Protein 4HQU (pdb70)

CATH classification: 2.10.90.10

Solvent-accessible surface area: 7441 Å² total; per-residue (Å²): 149,107,143,106,108,171,123,55,50,27,112,42,70,74,75,118,57,132,12,38,109,196,110,33,31,83,122,83,86,69,7,106,22,163,42,69,51,32,118,3,65,54,19,31,27,82,23,146,81,243,72,34,110,16,105,46,76,106,68,98,116,81,88,36,120,2,170,23,56,34,64,69,232,96,52,72,73,155,97,149,19,94,5,79,2,71,14,24,86,36,28,110,56,76,149

Secondary structure (DSSP, 8-state):
--PPP----SEEEEEEEEPPHHHH-SS---EEEE-SEEEEEEEE---SSTT-EEEEEEEEEEEEEEEEEEEETTEEEEEEEEEEEEEEEEEEEE-

Organism: Homo sapiens (NCBI:txid9606)

Radius of gyration: 18.95 Å; Cα contacts (8 Å, |Δi|>4): 192; chains: 1; bounding box: 26×38×58 Å

Sequence (95 aa):
IAEPAMIAECKTRTEVFEISRRLIDRTNANFLVVWPPCVEVQRCSGCCNNRNVQCRPTQVQLRPVQVRKIEIVRKKPIFKKATVTLEDHLACKCET

Foldseek 3Di:
DDDDDDFFDFWKDKDKAFDDVCVQPVPDDQKDKPPRIDIAIDTDTDDPDDVWDKDAPDKDKDKDKMWMWGADVNDTDTDITIDIDIHRDTIDIGD

InterPro domains:
  IPR000072 PDGF/VEGF domain [PF00341] (97-180)
  IPR000072 PDGF/VEGF domain [PS50278] (81-185)
  IPR000072 PDGF/VEGF domain [SM00141] (95-182)
  IPR000072 PDGF/VEGF domain [cd00135] (95-182)
  IPR006782 Platelet-derived growth factor, N-terminal [PF04692] (21-92)
  IPR023581 Platelet-derived growth factor, conserved site [PS00249] (122-134)
  IPR029034 Cystine-knot cytokine [G3DSA:2.10.90.10] (21-187)
  IPR029034 Cystine-knot cytokine [SSF57501] (92-182)

Structure (mmCIF, N/CA/C/O backbone):
data_4HQU
#
_entry.id   4HQU
#
_cell.length_a   59.710
_cell.length_b   59.710
_cell.length_c   167.010
_cell.angle_alpha   90.00
_cell.angle_beta   90.00
_cell.angle_gamma   90.00
#
_symmetry.space_group_name_H-M   'P 41 21 2'
#
loop_
_entity.id
_entity.type
_entity.pdbx_description
1 polymer 'Platelet-derived growth factor subunit B'
2 polymer 'SOMAmer SL5'
3 non-polymer 'SODIUM ION'
4 non-polymer 'MAGNESIUM ION'
5 water water
#
loop_
_atom_site.group_PDB
_atom_site.id
_atom_site.type_symbol
_atom_site.label_atom_id
_atom_site.label_alt_id
_atom_site.label_comp_id
_atom_site.label_asym_id
_atom_site.label_entity_id
_atom_site.label_seq_id
_atom_site.pdbx_PDB_ins_code
_atom_site.Cartn_x
_atom_site.Cartn_y
_atom_site.Cartn_z
_atom_site.occupancy
_atom_site.B_iso_or_equiv
_atom_site.auth_seq_id
_atom_site.auth_comp_id
_atom_site.auth_asym_id
_atom_site.auth_atom_id
_atom_site.pdbx_PDB_model_num
ATOM 1 N N . ILE A 1 7 ? -16.625 -40.466 -18.669 1.00 75.60 7 ILE A N 1
ATOM 2 C CA . ILE A 1 7 ? -17.397 -39.492 -19.496 1.00 74.70 7 ILE A CA 1
ATOM 3 C C . ILE A 1 7 ? -17.291 -38.080 -18.917 1.00 77.78 7 ILE A C 1
ATOM 4 O O . ILE A 1 7 ? -17.170 -37.909 -17.697 1.00 80.70 7 ILE A O 1
ATOM 6 N N . ALA A 1 8 ? -17.324 -37.078 -19.797 1.00 72.04 8 ALA A N 1
ATOM 7 C CA . ALA A 1 8 ? -17.386 -35.675 -19.377 1.00 64.81 8 ALA A CA 1
ATOM 8 C C . ALA A 1 8 ? -18.769 -35.092 -19.661 1.00 59.21 8 ALA A C 1
ATOM 9 O O . ALA A 1 8 ? -19.099 -34.772 -20.798 1.00 59.48 8 ALA A O 1
ATOM 11 N N . GLU A 1 9 ? -19.570 -34.974 -18.609 1.00 56.74 9 GLU A N 1
ATOM 12 C CA . GLU A 1 9 ? -20.920 -34.424 -18.682 1.00 55.02 9 GLU A CA 1
ATOM 13 C C . GLU A 1 9 ? -20.928 -32.948 -19.097 1.00 51.32 9 GLU A C 1
ATOM 14 O O . GLU A 1 9 ? -19.930 -32.250 -18.932 1.00 51.40 9 GLU A O 1
ATOM 20 N N . PRO A 1 10 ? -22.055 -32.465 -19.640 1.00 48.63 10 PRO A N 1
ATOM 21 C CA . PRO A 1 10 ? -22.118 -31.039 -19.962 1.00 46.36 10 PRO A CA 1
ATOM 22 C C . PRO A 1 10 ? -22.124 -30.181 -18.696 1.00 44.69 10 PRO A C 1
ATOM 23 O O . PRO A 1 10 ? -22.864 -30.470 -17.757 1.00 44.41 10 PRO A O 1
ATOM 27 N N . ALA A 1 11 ? -21.300 -29.138 -18.680 1.00 41.16 11 ALA A N 1
ATOM 28 C CA . ALA A 1 11 ? -21.304 -28.177 -17.586 1.00 40.97 11 ALA A CA 1
ATOM 29 C C . ALA A 1 11 ? -22.682 -27.525 -17.490 1.00 40.19 11 ALA A C 1
ATOM 30 O O . ALA A 1 11 ? -23.274 -27.187 -18.506 1.00 40.45 11 ALA A O 1
ATOM 32 N N . MET A 1 12 ? -23.193 -27.377 -16.270 1.00 40.93 12 MET A N 1
ATOM 33 C CA . MET A 1 12 ? -24.498 -26.757 -16.018 1.00 39.68 12 MET A CA 1
ATOM 34 C C . MET A 1 12 ? -24.295 -25.463 -15.231 1.00 38.00 12 MET A C 1
ATOM 35 O O . MET A 1 12 ? -23.565 -25.442 -14.239 1.00 36.66 12 MET A O 1
ATOM 40 N N . ILE A 1 13 ? -24.947 -24.388 -15.654 1.00 33.92 13 ILE A N 1
ATOM 41 C CA . ILE A 1 13 ? -24.760 -23.120 -14.981 1.00 35.68 13 ILE A CA 1
ATOM 42 C C . ILE A 1 13 ? -25.232 -23.169 -13.512 1.00 36.08 13 ILE A C 1
ATOM 43 O O . ILE A 1 13 ? -26.254 -23.770 -13.194 1.00 36.96 13 ILE A O 1
ATOM 48 N N . ALA A 1 14 ? -24.456 -22.566 -12.623 1.00 36.78 14 ALA A N 1
ATOM 49 C CA . ALA A 1 14 ? -24.897 -22.373 -11.248 1.00 34.36 14 ALA A CA 1
ATOM 50 C C . ALA A 1 14 ? -25.814 -21.167 -11.284 1.00 35.01 14 ALA A C 1
ATOM 51 O O . ALA A 1 14 ? -25.352 -20.013 -11.361 1.00 35.76 14 ALA A O 1
ATOM 53 N N . GLU A 1 15 ? -27.117 -21.450 -11.264 1.00 35.40 15 GLU A N 1
ATOM 54 C CA . GLU A 1 15 ? -28.166 -20.438 -11.350 1.00 35.19 15 GLU A CA 1
ATOM 55 C C . GLU A 1 15 ? -28.120 -19.515 -10.138 1.00 36.69 15 GLU A C 1
ATOM 56 O O . GLU A 1 15 ? -27.609 -19.897 -9.065 1.00 36.11 15 GLU A O 1
ATOM 58 N N . CYS A 1 16 ? -28.611 -18.294 -10.337 1.00 34.74 16 CYS A N 1
ATOM 59 C CA . CYS A 1 16 ? -28.790 -17.340 -9.266 1.00 37.24 16 CYS A CA 1
ATOM 60 C C . CYS A 1 16 ? -29.948 -17.843 -8.434 1.00 37.87 16 CYS A C 1
ATOM 61 O O . CYS A 1 16 ? -31.088 -17.818 -8.893 1.00 37.29 16 CYS A O 1
ATOM 64 N N . LYS A 1 17 ? -29.641 -18.346 -7.238 1.00 35.86 17 LYS A N 1
ATOM 65 C CA . LYS A 1 17 ? -30.654 -18.827 -6.298 1.00 36.29 17 LYS A CA 1
ATOM 66 C C . LYS A 1 17 ? -30.084 -18.850 -4.881 1.00 37.79 17 LYS A C 1
ATOM 67 O O . LYS A 1 17 ? -28.887 -18.610 -4.676 1.00 36.45 17 LYS A O 1
ATOM 73 N N . THR A 1 18 ? -30.936 -19.158 -3.906 1.00 37.56 18 THR A N 1
ATOM 74 C CA . THR A 1 18 ? -30.471 -19.293 -2.531 1.00 35.77 18 TH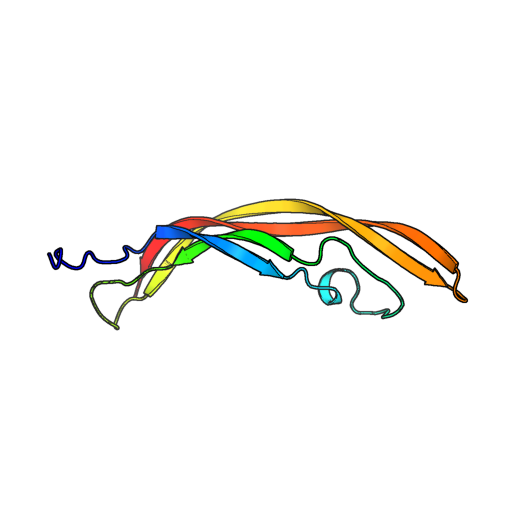R A CA 1
ATOM 75 C C . THR A 1 18 ? -29.757 -20.629 -2.323 1.00 35.41 18 THR A C 1
ATOM 76 O O . THR A 1 18 ? -30.198 -21.682 -2.807 1.00 37.46 18 THR A O 1
ATOM 80 N N . ARG A 1 19 ? -28.623 -20.560 -1.632 1.00 34.48 19 ARG A N 1
ATOM 81 C CA . ARG A 1 19 ? -27.871 -21.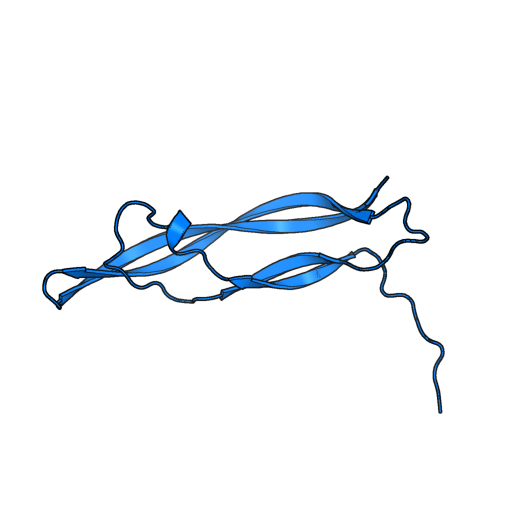732 -1.197 1.00 32.31 19 ARG A CA 1
ATOM 82 C C . ARG A 1 19 ? -27.484 -21.550 0.274 1.00 32.79 19 ARG A C 1
ATOM 83 O O . ARG A 1 19 ? -27.475 -20.435 0.797 1.00 33.69 19 ARG A O 1
ATOM 91 N N . THR A 1 20 ? -27.149 -22.646 0.934 1.00 35.09 20 THR A N 1
ATOM 92 C CA . THR A 1 20 ? -26.749 -22.604 2.337 1.00 34.65 20 THR A CA 1
ATOM 93 C C . THR A 1 20 ? -25.301 -22.151 2.476 1.00 34.47 20 THR A C 1
ATOM 94 O O . THR A 1 20 ? -24.406 -22.767 1.924 1.00 35.58 20 THR A O 1
ATOM 98 N N . GLU A 1 21 ? -25.082 -21.062 3.204 1.00 33.51 21 GLU A N 1
ATOM 99 C CA . GLU A 1 21 ? -23.728 -20.598 3.496 1.00 34.85 21 GLU A CA 1
ATOM 100 C C . GLU A 1 21 ? -23.439 -20.616 5.004 1.00 35.64 21 GLU A C 1
ATOM 101 O O . GLU A 1 21 ? -24.355 -20.815 5.825 1.00 34.57 21 GLU A O 1
ATOM 107 N N . VAL A 1 22 ? -22.172 -20.409 5.354 1.00 33.51 22 VAL A N 1
ATOM 108 C CA . VAL A 1 22 ? -21.746 -20.388 6.748 1.00 34.14 22 VAL A CA 1
ATOM 109 C C . VAL A 1 22 ? -21.596 -18.934 7.195 1.00 34.71 22 VAL A C 1
ATOM 110 O O . VAL A 1 22 ? -20.849 -18.179 6.585 1.00 36.05 22 VAL A O 1
ATOM 114 N N . PHE A 1 23 ? -22.324 -18.547 8.244 1.00 34.06 23 PHE A N 1
ATOM 115 C CA . PHE A 1 23 ? -22.252 -17.194 8.804 1.00 33.33 23 PHE A CA 1
ATOM 116 C C . PHE A 1 23 ? -21.509 -17.190 10.143 1.00 33.73 23 PHE A C 1
ATOM 117 O O . PHE A 1 23 ? -21.903 -17.865 11.082 1.00 33.85 23 PHE A O 1
ATOM 125 N N . GLU A 1 24 ? -20.440 -16.418 10.234 1.00 33.93 24 GLU A N 1
ATOM 126 C CA . GLU A 1 24 ? -19.686 -16.349 11.459 1.00 36.52 24 GLU A CA 1
ATOM 127 C C . GLU A 1 24 ? -20.340 -15.328 12.392 1.00 37.49 24 GLU A C 1
ATOM 128 O O . GLU A 1 24 ? -20.641 -14.192 11.984 1.00 36.40 24 GLU A O 1
ATOM 134 N N . ILE A 1 25 ? -20.579 -15.739 13.637 1.00 35.80 25 ILE A N 1
ATOM 135 C CA . ILE A 1 25 ? -21.274 -14.882 14.598 1.00 37.28 25 ILE A CA 1
ATOM 136 C C . ILE A 1 25 ? -20.345 -13.795 15.113 1.00 38.09 25 ILE A C 1
ATOM 137 O O . ILE A 1 25 ? -19.270 -14.073 15.635 1.00 35.48 25 ILE A O 1
ATOM 142 N N . SER A 1 26 ? -20.775 -12.553 14.935 1.00 39.87 26 SER A N 1
ATOM 143 C CA . SER A 1 26 ? -19.967 -11.401 15.281 1.00 41.90 26 SER A CA 1
ATOM 144 C C . SER A 1 26 ? -20.026 -11.158 16.780 1.00 42.07 26 SER A C 1
ATOM 145 O O . SER A 1 26 ? -21.105 -10.924 17.330 1.00 44.04 26 SER A O 1
ATOM 148 N N . ARG A 1 27 ? -18.880 -11.219 17.448 1.00 42.84 27 ARG A N 1
ATOM 149 C CA . ARG A 1 27 ? -18.833 -10.863 18.871 1.00 44.55 27 ARG A CA 1
ATOM 150 C C . ARG A 1 27 ? -19.063 -9.362 19.054 1.00 43.85 27 ARG A C 1
ATOM 151 O O . ARG A 1 27 ? -19.673 -8.932 20.039 1.00 42.08 27 ARG A O 1
ATOM 159 N N . ARG A 1 28 ? -18.591 -8.583 18.082 1.00 44.81 28 ARG A N 1
ATOM 160 C CA . ARG A 1 28 ? -18.710 -7.134 18.1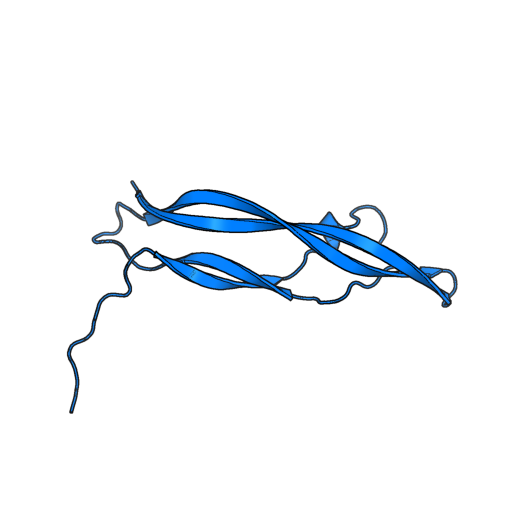07 1.00 49.54 28 ARG A CA 1
ATOM 161 C C . ARG A 1 28 ? -20.159 -6.668 18.176 1.00 50.02 28 ARG A C 1
ATOM 162 O O . ARG A 1 28 ? -20.453 -5.717 18.895 1.00 56.39 28 ARG A O 1
ATOM 170 N N . LEU A 1 29 ? -21.068 -7.322 17.460 1.00 48.04 29 LEU A N 1
ATOM 171 C CA . LEU A 1 29 ? -22.475 -6.923 17.564 1.00 50.44 29 LEU A CA 1
ATOM 172 C C . LEU A 1 29 ? -23.124 -7.377 18.869 1.00 52.92 29 LEU A C 1
ATOM 173 O O . LEU A 1 29 ? -24.044 -6.717 19.361 1.00 56.49 29 LEU A O 1
ATOM 178 N N . ILE A 1 30 ? -22.646 -8.492 19.423 1.00 51.92 30 ILE A N 1
ATOM 179 C CA . ILE A 1 30 ? -23.079 -8.947 20.746 1.00 51.88 30 ILE A CA 1
ATOM 180 C C . ILE A 1 30 ? -22.710 -7.925 21.826 1.00 52.55 30 ILE A C 1
ATOM 181 O O . ILE A 1 30 ? -23.561 -7.546 22.630 1.00 50.56 30 ILE A O 1
ATOM 186 N N . ASP A 1 31 ? -21.462 -7.452 21.805 1.00 50.19 31 ASP A N 1
ATOM 187 C CA . ASP A 1 31 ? -21.023 -6.386 22.699 1.00 50.18 31 ASP A CA 1
ATOM 188 C C . ASP A 1 31 ? -19.832 -5.638 22.114 1.00 50.67 31 ASP A C 1
ATOM 189 O O . ASP A 1 31 ? -18.735 -6.202 22.002 1.00 51.62 31 ASP A O 1
ATOM 194 N N . ARG A 1 32 ? -20.052 -4.371 21.755 1.00 50.19 32 ARG A N 1
ATOM 195 C CA . ARG A 1 32 ? -18.994 -3.508 21.211 1.00 51.77 32 ARG A CA 1
ATOM 196 C C . ARG A 1 32 ? -18.171 -2.807 22.303 1.00 53.22 32 ARG A C 1
ATOM 197 O O . ARG A 1 32 ? -17.057 -2.347 22.043 1.00 52.14 32 ARG A O 1
ATOM 199 N N . THR A 1 33 ? -18.714 -2.734 23.519 1.00 52.02 33 THR A N 1
ATOM 200 C CA . THR A 1 33 ? -18.084 -1.950 24.592 1.00 50.94 33 THR A CA 1
ATOM 201 C C . THR A 1 33 ? -17.275 -2.748 25.638 1.00 50.11 33 THR A C 1
ATOM 202 O O . THR A 1 33 ? -16.611 -2.149 26.488 1.00 49.49 33 THR A O 1
ATOM 206 N N . ASN A 1 34 ? -17.337 -4.082 25.578 1.00 46.16 34 ASN A N 1
ATOM 207 C CA . ASN A 1 34 ? -16.550 -4.957 26.466 1.00 45.69 34 ASN A CA 1
ATOM 208 C C . ASN A 1 34 ? -15.970 -6.148 25.695 1.00 44.92 34 ASN A C 1
ATOM 209 O O . ASN A 1 34 ? -16.606 -6.662 24.783 1.00 48.87 34 ASN A O 1
ATOM 214 N N . ALA A 1 35 ? -14.777 -6.591 26.077 1.00 43.95 35 ALA A N 1
ATOM 215 C CA . ALA A 1 35 ? -14.095 -7.699 25.392 1.00 45.70 35 ALA A CA 1
ATOM 216 C C . ALA A 1 35 ? -14.110 -8.994 26.203 1.00 44.10 35 ALA A C 1
ATOM 217 O O . ALA A 1 35 ? -13.813 -10.070 25.673 1.00 44.43 35 ALA A O 1
ATOM 219 N N . ASN A 1 36 ? -14.465 -8.872 27.483 1.00 42.87 36 ASN A N 1
ATOM 220 C CA . ASN A 1 36 ? -14.345 -9.939 28.485 1.00 40.97 36 ASN A CA 1
ATOM 221 C C . ASN A 1 36 ? -15.401 -11.052 28.400 1.00 40.40 36 ASN A C 1
ATOM 222 O O . ASN A 1 36 ? -16.005 -11.422 29.423 1.00 38.11 36 ASN A O 1
ATOM 227 N N . PHE A 1 37 ? -15.621 -11.587 27.194 1.00 39.00 37 PHE A N 1
ATOM 228 C CA . PHE A 1 37 ? -16.651 -12.617 26.991 1.00 38.49 37 PHE A CA 1
ATOM 229 C C . PHE A 1 37 ? -16.375 -13.611 25.858 1.00 38.46 37 PHE A C 1
ATOM 230 O O . PHE A 1 37 ? -15.617 -13.332 24.925 1.00 38.47 37 PHE A O 1
ATOM 238 N N . LEU A 1 38 ? -17.008 -14.778 25.966 1.00 37.87 38 LEU A N 1
ATOM 239 C CA . LEU A 1 38 ? -16.945 -15.810 24.948 1.00 34.94 38 LEU A CA 1
ATOM 240 C C . LEU A 1 38 ? -18.356 -16.111 24.498 1.00 36.59 38 LEU A C 1
ATOM 241 O O . LEU A 1 38 ? -19.302 -15.920 25.269 1.00 35.00 38 LEU A O 1
ATOM 246 N N . VAL A 1 39 ? -18.491 -16.565 23.245 1.00 34.86 39 VAL A N 1
ATOM 247 C CA A VAL A 1 39 ? -19.790 -16.927 22.689 0.50 33.97 39 VAL A CA 1
ATOM 248 C CA B VAL A 1 39 ? -19.786 -16.934 22.675 0.50 33.87 39 VAL A CA 1
ATOM 249 C C . VAL A 1 39 ? -19.730 -18.321 22.072 1.00 33.51 39 VAL A C 1
ATOM 250 O O . VAL A 1 39 ? -18.668 -18.771 21.629 1.00 33.71 39 VAL A O 1
ATOM 257 N N . TRP A 1 40 ? -20.874 -18.998 22.064 1.00 32.79 40 TRP A N 1
ATOM 258 C CA . TRP A 1 40 ? -21.001 -20.294 21.422 1.00 32.12 40 TRP A CA 1
ATOM 259 C C . TRP A 1 40 ? -22.392 -20.454 20.881 1.00 32.97 40 TRP A C 1
ATOM 260 O O . TRP A 1 40 ? -23.365 -20.101 21.570 1.00 33.19 40 TRP A O 1
ATOM 271 N N . PRO A 1 41 ? -22.525 -20.970 19.632 1.00 31.90 41 PRO A N 1
ATOM 272 C CA . PRO A 1 41 ? -21.500 -21.422 18.675 1.00 31.13 41 PRO A CA 1
ATOM 273 C C . PRO A 1 41 ? -20.857 -20.259 17.922 1.00 32.85 41 PRO A C 1
ATOM 274 O O . PRO A 1 41 ? -21.417 -19.158 17.906 1.00 34.29 41 PRO A O 1
ATOM 278 N N . PRO A 1 42 ? -19.678 -20.483 17.311 1.00 30.61 42 PRO A N 1
ATOM 279 C CA . PRO A 1 42 ? -19.068 -19.381 16.587 1.00 30.39 42 PRO A CA 1
ATOM 280 C C . PRO A 1 42 ? -19.662 -19.129 15.176 1.00 31.52 42 PRO A C 1
ATOM 281 O O . PRO A 1 42 ? -19.442 -18.050 14.629 1.00 31.78 42 PRO A O 1
ATOM 285 N N . CYS A 1 43 ? -20.385 -20.103 14.603 1.00 30.91 43 CYS A N 1
ATOM 286 C CA . CYS A 1 43 ? -20.962 -19.987 13.249 1.00 30.99 43 CYS A CA 1
ATOM 287 C C . CYS A 1 43 ? -22.238 -20.776 13.086 1.00 30.85 43 CYS A C 1
ATOM 288 O O . CYS A 1 43 ? -22.396 -21.823 13.707 1.00 33.15 43 CYS A O 1
ATOM 291 N N . VAL A 1 44 ? -23.114 -20.294 12.203 1.00 29.14 44 VAL A N 1
ATOM 292 C CA . VAL A 1 44 ? -24.403 -20.918 11.929 1.00 30.13 44 VAL A CA 1
ATOM 293 C C . VAL A 1 44 ? -24.651 -20.932 10.411 1.00 31.52 44 VAL A C 1
ATOM 294 O O . VAL A 1 44 ? -23.991 -20.218 9.653 1.00 28.53 44 VAL A O 1
ATOM 298 N N . GLU A 1 45 ? -25.593 -21.755 9.979 1.00 31.16 45 GLU A N 1
ATOM 299 C CA . GLU A 1 45 ? -25.962 -21.790 8.578 1.00 34.28 45 GLU A CA 1
ATOM 300 C C . GLU A 1 45 ? -26.952 -20.681 8.322 1.00 35.90 45 GLU A C 1
ATOM 301 O O . GLU A 1 45 ? -27.806 -20.395 9.161 1.00 37.54 45 GLU A O 1
ATOM 307 N N . VAL A 1 46 ? -26.800 -20.021 7.183 1.00 35.51 4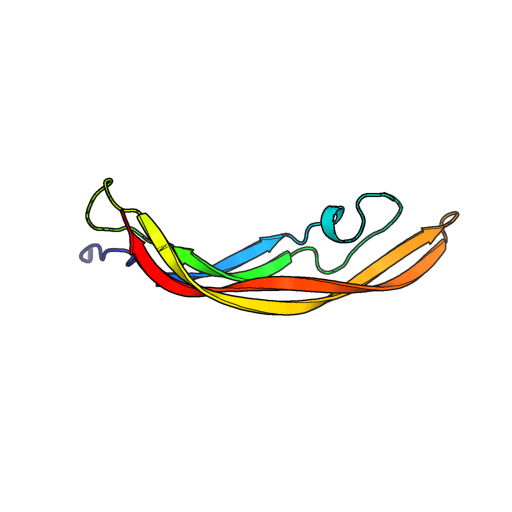6 VAL A N 1
ATOM 308 C CA . VAL A 1 46 ? -27.802 -19.094 6.686 1.00 34.55 46 VAL A CA 1
ATOM 309 C C . VAL A 1 46 ? -28.038 -19.382 5.204 1.00 36.44 46 VAL A C 1
ATOM 310 O O . VAL A 1 46 ? -27.222 -20.043 4.557 1.00 35.19 46 VAL A O 1
ATOM 314 N N . GLN A 1 47 ? -29.157 -18.895 4.677 1.00 37.03 47 GLN A N 1
ATOM 315 C CA . GLN A 1 47 ? -29.458 -19.019 3.249 1.00 38.42 47 GLN A CA 1
ATOM 316 C C . GLN A 1 47 ? -29.075 -17.727 2.550 1.00 36.91 47 GLN A C 1
ATOM 317 O O . GLN A 1 47 ? -29.391 -16.644 3.042 1.00 38.62 47 GLN A O 1
ATOM 323 N N . ARG A 1 48 ? -28.373 -17.837 1.421 1.00 35.89 48 ARG A N 1
ATOM 324 C CA . ARG A 1 48 ? -27.870 -16.657 0.714 1.00 35.12 48 ARG A CA 1
ATOM 325 C C . ARG A 1 48 ? -27.975 -16.795 -0.814 1.00 35.76 48 ARG A C 1
ATOM 326 O O . ARG A 1 48 ? -27.886 -17.904 -1.370 1.00 33.37 48 ARG A O 1
ATOM 334 N N . CYS A 1 49 ? -28.173 -15.657 -1.476 1.00 35.88 49 CYS A N 1
ATOM 335 C CA . CYS A 1 49 ? -28.245 -15.598 -2.923 1.00 36.61 49 CYS A CA 1
ATOM 336 C C . CYS A 1 49 ? -26.838 -15.744 -3.446 1.00 35.23 49 CYS A C 1
ATOM 337 O O . CYS A 1 49 ? -25.955 -15.010 -3.037 1.00 35.77 49 CYS A O 1
ATOM 340 N N . SER A 1 50 ? -26.628 -16.730 -4.310 1.00 32.18 50 SER A N 1
ATOM 341 C CA . SER A 1 50 ? -25.360 -16.889 -4.986 1.00 32.34 50 SER A CA 1
ATOM 342 C C . SER A 1 50 ? -25.622 -17.460 -6.381 1.00 32.24 50 SER A C 1
ATOM 343 O O . SER A 1 50 ? -26.727 -17.925 -6.683 1.00 31.73 50 SER A O 1
ATOM 346 N N . GLY A 1 51 ? -24.595 -1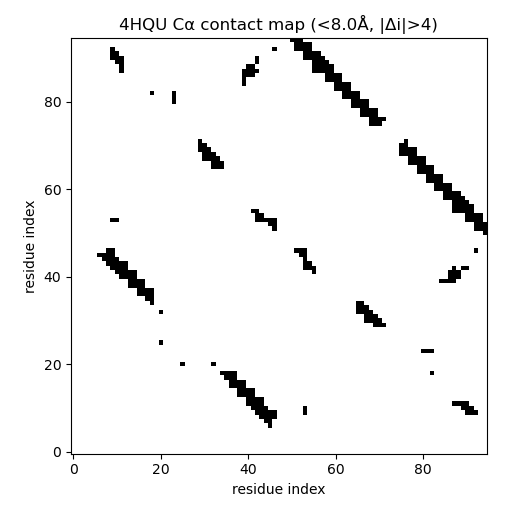7.461 -7.213 1.00 32.12 51 GLY A N 1
ATOM 347 C CA . GLY A 1 51 ? -24.711 -17.993 -8.560 1.00 34.52 51 GLY A CA 1
ATOM 348 C C . GLY A 1 51 ? -24.416 -16.898 -9.556 1.00 36.33 51 GLY A C 1
ATOM 349 O O . GLY A 1 51 ? -24.149 -15.751 -9.179 1.00 39.38 51 GLY A O 1
ATOM 350 N N . CYS A 1 52 ? -24.472 -17.239 -10.835 1.00 37.04 52 CYS A N 1
ATOM 351 C CA . CYS A 1 52 ? -24.068 -16.298 -11.872 1.00 39.22 52 CYS A CA 1
ATOM 352 C C . CYS A 1 52 ? -25.174 -15.973 -12.845 1.00 39.03 52 CYS A C 1
ATOM 353 O O . CYS A 1 52 ? -25.892 -16.857 -13.297 1.00 40.59 52 CYS A O 1
ATOM 356 N N . CYS A 1 53 ? -25.292 -14.690 -13.155 1.00 40.74 53 CYS A N 1
ATOM 357 C CA . CYS A 1 53 ? -26.245 -14.205 -14.144 1.00 43.24 53 CYS A CA 1
ATOM 358 C C . CYS A 1 53 ? -25.632 -14.231 -15.567 1.00 46.13 53 CYS A C 1
ATOM 359 O O . CYS A 1 53 ? -24.467 -14.612 -15.736 1.00 47.24 53 CYS A O 1
ATOM 362 N N . ASN A 1 54 ? -26.420 -13.838 -16.570 1.00 48.30 54 ASN A N 1
ATOM 363 C CA . ASN A 1 54 ? -26.040 -13.902 -17.995 1.00 52.56 54 ASN A CA 1
ATOM 364 C C . ASN A 1 54 ? -24.809 -13.117 -18.382 1.00 53.67 54 ASN A C 1
ATOM 365 O O . ASN A 1 54 ? -24.054 -13.527 -19.264 1.00 52.86 54 ASN A O 1
ATOM 370 N N . ASN A 1 55 ? -24.643 -11.964 -17.746 1.00 52.96 55 ASN A N 1
ATOM 371 C CA . ASN A 1 55 ? -23.586 -11.022 -18.093 1.00 57.92 55 ASN A CA 1
ATOM 372 C C . ASN A 1 55 ? -23.214 -10.166 -16.885 1.00 56.84 55 ASN A C 1
ATOM 373 O O . ASN A 1 55 ? -23.924 -10.167 -15.878 1.00 52.53 55 ASN A O 1
ATOM 378 N N . ARG A 1 56 ? -22.113 -9.429 -17.006 1.00 57.37 56 ARG A N 1
ATOM 379 C CA . ARG A 1 56 ? -21.568 -8.648 -15.900 1.00 59.31 56 ARG A CA 1
ATOM 380 C C . ARG A 1 56 ? -22.201 -7.267 -15.715 1.00 60.49 56 ARG A C 1
ATOM 381 O O . ARG A 1 56 ? -21.712 -6.460 -14.926 1.00 61.98 56 ARG A O 1
ATOM 389 N N . ASN A 1 57 ? -23.287 -6.997 -16.433 1.00 60.02 57 ASN A N 1
ATOM 390 C CA . ASN A 1 57 ? -24.073 -5.797 -16.177 1.00 60.94 57 ASN A CA 1
ATOM 391 C C . ASN A 1 57 ? -25.109 -6.044 -15.075 1.00 61.37 57 ASN A C 1
ATOM 392 O O . ASN A 1 57 ? -25.700 -5.098 -14.543 1.00 64.74 57 ASN A O 1
ATOM 394 N N . VAL A 1 58 ? -25.318 -7.318 -14.735 1.00 58.49 58 VAL A N 1
ATOM 395 C CA . VAL A 1 58 ? -26.231 -7.704 -13.650 1.00 57.32 58 VAL A CA 1
ATOM 396 C C . VAL A 1 58 ? -25.556 -8.584 -12.596 1.00 54.94 58 VAL A C 1
ATOM 397 O O . VAL A 1 58 ? -24.588 -9.291 -12.891 1.00 55.66 58 VAL A O 1
ATOM 401 N N . GLN A 1 59 ? -26.083 -8.537 -11.373 1.00 50.73 59 GLN A N 1
ATOM 402 C CA . GLN A 1 59 ? -25.601 -9.370 -10.271 1.00 50.14 59 GLN A CA 1
ATOM 403 C C . GLN A 1 59 ? -26.741 -10.039 -9.507 1.00 46.55 59 GLN A C 1
ATOM 404 O O . GLN A 1 59 ? -27.849 -9.506 -9.428 1.00 47.12 59 GLN A O 1
ATOM 410 N N . CYS A 1 60 ? -26.456 -11.217 -8.963 1.00 43.06 60 CYS A N 1
ATOM 411 C CA . CYS A 1 60 ? -27.411 -11.995 -8.191 1.00 43.84 60 CYS A CA 1
ATOM 412 C C . CYS A 1 60 ? -27.639 -11.354 -6.812 1.00 46.14 60 CYS A C 1
ATOM 413 O O . CYS A 1 60 ? -26.710 -11.255 -6.013 1.00 46.86 60 CYS A O 1
ATOM 416 N N . ARG A 1 61 ? -28.875 -10.923 -6.550 1.00 46.43 61 ARG A N 1
ATOM 417 C CA . ARG A 1 61 ? -29.219 -10.123 -5.367 1.00 44.60 61 ARG A CA 1
ATOM 418 C C . ARG A 1 61 ? -30.527 -10.609 -4.759 1.00 43.79 61 ARG A C 1
ATOM 419 O O . ARG A 1 61 ? -31.403 -11.082 -5.485 1.00 42.73 61 ARG A O 1
ATOM 427 N N . PRO A 1 62 ? -30.676 -10.495 -3.422 1.00 43.46 62 PRO A N 1
ATOM 428 C CA . PRO A 1 62 ? -31.901 -10.975 -2.781 1.00 42.83 62 PRO A CA 1
ATOM 429 C C . PRO A 1 62 ? -33.099 -10.090 -3.113 1.00 43.98 62 PRO A C 1
ATOM 430 O O . PRO A 1 62 ? -32.928 -8.885 -3.312 1.00 40.14 62 PRO A O 1
ATOM 434 N N . THR A 1 63 ? -34.295 -10.678 -3.171 1.00 46.89 63 THR A N 1
ATOM 435 C CA . THR A 1 63 ? -35.518 -9.899 -3.414 1.00 50.89 63 THR A CA 1
ATOM 436 C C . THR A 1 63 ? -36.407 -9.872 -2.184 1.00 57.04 63 THR A C 1
ATOM 437 O O . THR A 1 63 ? -37.141 -8.911 -1.966 1.00 62.22 63 THR A O 1
ATOM 441 N N . GLN A 1 64 ? -36.353 -10.935 -1.393 1.00 60.30 64 GLN A N 1
ATOM 442 C CA . GLN A 1 64 ? -36.927 -10.910 -0.056 1.00 63.88 64 GLN A CA 1
ATOM 443 C C . GLN A 1 64 ? -36.013 -11.584 0.966 1.00 64.92 64 GLN A C 1
ATOM 444 O O . GLN A 1 64 ? -35.491 -12.681 0.728 1.00 63.97 64 GLN A O 1
ATOM 450 N N . VAL A 1 65 ? -35.811 -10.898 2.088 1.00 61.26 65 VAL A N 1
ATOM 451 C CA . VAL A 1 65 ? -34.993 -11.402 3.185 1.00 60.10 65 VAL A CA 1
ATOM 452 C C . VAL A 1 65 ? -35.850 -11.623 4.434 1.00 62.36 65 VAL A C 1
ATOM 453 O O . VAL A 1 65 ? -36.790 -10.871 4.685 1.00 63.58 65 VAL A O 1
ATOM 457 N N . GLN A 1 66 ? -35.528 -12.656 5.207 1.00 60.12 66 GLN A N 1
ATOM 458 C CA . GLN A 1 66 ? -36.260 -12.960 6.440 1.00 60.85 66 GLN A CA 1
ATOM 459 C C . GLN A 1 66 ? -35.346 -12.907 7.661 1.00 60.08 66 GLN A C 1
ATOM 460 O O . GLN A 1 66 ? -34.350 -13.633 7.724 1.00 60.97 66 GLN A O 1
ATOM 466 N N . LEU A 1 67 ? -35.690 -12.058 8.628 1.00 57.55 67 LEU A N 1
ATOM 467 C CA . LEU A 1 67 ? -34.924 -11.974 9.873 1.00 52.58 67 LEU A CA 1
ATOM 468 C C . LEU A 1 67 ? -35.211 -13.172 10.769 1.00 50.73 67 LEU A C 1
ATOM 469 O O . LEU A 1 67 ? -36.362 -13.566 10.925 1.00 52.52 67 LEU A O 1
ATOM 474 N N . ARG A 1 68 ? -34.148 -13.771 11.309 1.00 46.10 68 ARG A N 1
ATOM 475 C CA . ARG A 1 68 ? -34.245 -14.977 12.124 1.00 44.10 68 ARG A CA 1
ATOM 476 C C . ARG A 1 68 ? -33.379 -14.860 13.389 1.00 47.07 68 ARG A C 1
ATOM 477 O O . ARG A 1 68 ? -32.150 -14.982 13.330 1.00 46.29 68 ARG A O 1
ATOM 485 N N . PRO A 1 69 ? -34.024 -14.598 14.540 1.00 47.07 69 PRO A N 1
ATOM 486 C CA . PRO A 1 69 ? -33.304 -14.525 15.809 1.00 42.35 69 PRO A CA 1
ATOM 487 C C . PRO A 1 69 ? -32.908 -15.912 16.309 1.00 41.19 69 PRO A C 1
ATOM 488 O O . PRO A 1 69 ? -33.726 -16.838 16.289 1.00 40.31 69 PRO A O 1
ATOM 492 N N . VAL A 1 70 ? -31.644 -16.059 16.703 1.00 37.85 70 VAL A N 1
ATOM 493 C CA . VAL A 1 70 ? -31.182 -17.269 17.374 1.00 38.51 70 VAL A CA 1
ATOM 494 C C . VAL A 1 70 ? -30.540 -16.915 18.711 1.00 39.48 70 VAL A C 1
ATOM 495 O O . VAL A 1 70 ? -30.037 -15.801 18.901 1.00 39.80 70 VAL A O 1
ATOM 499 N N . GLN A 1 71 ? -30.553 -17.876 19.624 1.00 39.05 71 GLN A N 1
ATOM 500 C CA . GLN A 1 71 ? -30.066 -17.667 20.977 1.00 41.31 71 GLN A CA 1
ATOM 501 C C . GLN A 1 71 ? -28.676 -18.250 21.066 1.00 36.44 71 GLN A C 1
ATOM 502 O O . GLN A 1 71 ? -28.473 -19.431 20.798 1.00 35.74 71 GLN A O 1
ATOM 508 N N . VAL A 1 72 ? -27.709 -17.424 21.421 1.00 34.71 72 VAL A N 1
ATOM 509 C CA . VAL A 1 72 ? -26.356 -17.925 21.593 1.00 35.55 72 VAL A CA 1
ATOM 510 C C . VAL A 1 72 ? -25.972 -17.981 23.064 1.00 37.63 72 VAL A C 1
ATOM 511 O O . VAL A 1 72 ? -26.561 -17.291 23.900 1.00 38.98 72 VAL A O 1
ATOM 515 N N . ARG A 1 73 ? -24.999 -18.832 23.372 1.00 39.57 73 ARG A N 1
ATOM 516 C CA . ARG A 1 73 ? -24.456 -18.939 24.712 1.00 38.78 73 ARG A CA 1
ATOM 517 C C . ARG A 1 73 ? -23.333 -17.935 24.890 1.00 38.40 73 ARG A C 1
ATOM 518 O O . ARG A 1 73 ? -22.470 -17.803 24.015 1.00 35.79 73 ARG A O 1
ATOM 526 N N . LYS A 1 74 ? -23.357 -17.232 26.022 1.00 35.01 74 LYS A N 1
ATOM 527 C CA . LYS A 1 74 ? -22.356 -16.222 26.341 1.00 34.34 74 LYS A CA 1
ATOM 528 C C . LYS A 1 74 ? -21.792 -16.476 27.731 1.00 34.95 74 LYS A C 1
ATOM 529 O O . LYS A 1 74 ? -22.538 -16.698 28.688 1.00 32.22 74 LYS A O 1
ATOM 535 N N . ILE A 1 75 ? -20.469 -16.457 27.832 1.00 33.96 75 ILE A N 1
ATOM 536 C CA . ILE A 1 75 ? -19.806 -16.482 29.121 1.00 34.01 75 ILE A CA 1
ATOM 537 C C . ILE A 1 75 ? -19.106 -15.141 29.314 1.00 35.68 75 ILE A C 1
ATOM 538 O O . ILE A 1 75 ? -18.259 -14.756 28.510 1.00 32.54 75 ILE A O 1
ATOM 543 N N . GLU A 1 76 ? -19.470 -14.434 30.375 1.00 39.36 76 GLU A N 1
ATOM 544 C CA . GLU A 1 76 ? -18.738 -13.234 30.753 1.00 42.98 76 GLU A CA 1
ATOM 545 C C . GLU A 1 76 ? -17.687 -13.636 31.780 1.00 42.85 76 GLU A C 1
ATOM 546 O O . GLU A 1 76 ? -17.997 -14.337 32.747 1.00 42.79 76 GLU A O 1
ATOM 552 N N . ILE A 1 77 ? -16.443 -13.221 31.557 1.00 44.51 77 ILE A N 1
ATOM 553 C CA . ILE A 1 77 ? -15.358 -13.584 32.467 1.00 44.18 77 ILE A CA 1
ATOM 554 C C . ILE A 1 77 ? -15.043 -12.401 33.364 1.00 45.03 77 ILE A C 1
ATOM 555 O O . ILE A 1 77 ? -14.715 -11.312 32.884 1.00 45.82 77 ILE A O 1
ATOM 560 N N . VAL A 1 78 ? -15.183 -12.631 34.667 1.00 41.83 78 VAL A N 1
ATOM 561 C CA . VAL A 1 78 ? -15.019 -11.607 35.685 1.00 42.65 78 VAL A CA 1
ATOM 562 C C . VAL A 1 78 ? -14.112 -12.211 36.740 1.00 45.04 78 VAL A C 1
ATOM 563 O O . VAL A 1 78 ? -14.491 -13.165 37.433 1.00 43.54 78 VAL A O 1
ATOM 567 N N . ARG A 1 79 ? -12.898 -11.667 36.815 1.00 44.94 79 ARG A N 1
ATOM 568 C CA . ARG A 1 79 ? -11.837 -12.155 37.687 1.00 48.12 79 ARG A CA 1
ATOM 569 C C . ARG A 1 79 ? -11.676 -13.665 37.562 1.00 47.63 79 ARG A C 1
ATOM 570 O O . ARG A 1 79 ? -11.605 -14.385 38.558 1.00 50.53 79 ARG A O 1
ATOM 578 N N . LYS A 1 80 ? -11.642 -14.126 36.312 1.00 48.16 80 LYS A N 1
ATOM 579 C CA . LYS A 1 80 ? -11.411 -15.535 35.951 1.00 46.75 80 LYS A CA 1
ATOM 580 C C . LYS A 1 80 ? -12.585 -16.466 36.281 1.00 44.71 80 LYS A C 1
ATOM 581 O O . LYS A 1 80 ? -12.464 -17.685 36.161 1.00 51.19 80 LYS A O 1
ATOM 583 N N . LYS A 1 81 ? -13.721 -15.902 36.673 1.00 40.16 81 LYS A N 1
ATOM 584 C CA . LYS A 1 81 ? -14.913 -16.710 36.918 1.00 41.55 81 LYS A CA 1
ATOM 585 C C . LYS A 1 81 ? -15.960 -16.484 35.821 1.00 40.50 81 LYS A C 1
ATOM 586 O O . LYS A 1 81 ? -16.158 -15.352 35.371 1.00 41.75 81 LYS A O 1
ATOM 588 N N . PRO A 1 82 ? -16.632 -17.561 35.382 1.00 40.85 82 PRO A N 1
ATOM 589 C CA . PRO A 1 82 ? -17.634 -17.412 34.337 1.00 38.83 82 PRO A CA 1
ATOM 590 C C . PRO A 1 82 ? -19.008 -17.003 34.852 1.00 39.90 82 PRO A C 1
ATOM 591 O O . PRO A 1 82 ? -19.499 -17.548 35.840 1.00 41.75 82 PRO A O 1
ATOM 595 N N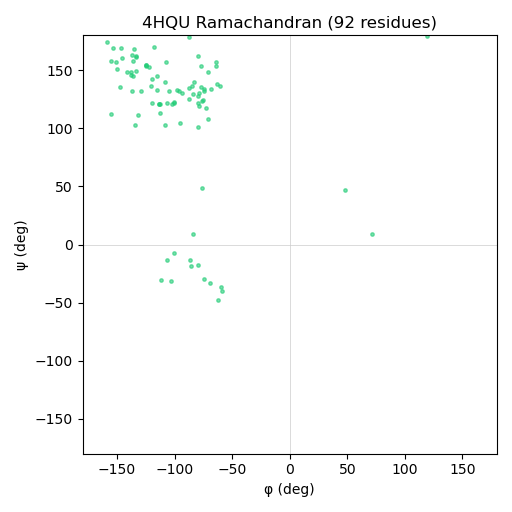 . ILE A 1 83 ? -19.629 -16.059 34.155 1.00 39.62 83 ILE A N 1
ATOM 596 C CA . ILE A 1 83 ? -21.025 -15.739 34.360 1.00 38.88 83 ILE A CA 1
ATOM 597 C C . ILE A 1 83 ? -21.790 -16.147 33.110 1.00 40.16 83 ILE A C 1
ATOM 598 O O . ILE A 1 83 ? -21.520 -15.653 32.019 1.00 41.73 83 ILE A O 1
ATOM 603 N N . PHE A 1 84 ? -22.752 -17.040 33.276 1.00 39.29 84 PHE A N 1
ATOM 604 C CA . PHE A 1 84 ? -23.457 -17.586 32.146 1.00 41.76 84 PHE A CA 1
ATOM 605 C C . PHE A 1 84 ? -24.638 -16.709 31.794 1.00 43.96 84 PHE A C 1
ATOM 606 O O . PHE A 1 84 ? -25.475 -16.405 32.642 1.00 45.29 84 PHE A O 1
ATOM 614 N N . LYS A 1 85 ? -24.672 -16.290 30.533 1.00 45.48 85 LYS A N 1
ATOM 615 C CA . LYS A 1 85 ? -25.735 -15.457 29.993 1.00 45.89 85 LYS A CA 1
ATOM 616 C C . LYS A 1 85 ? -26.165 -15.982 28.636 1.00 45.58 85 LYS A C 1
ATOM 617 O O . LYS A 1 85 ? -25.517 -16.849 28.053 1.00 45.49 85 LYS A O 1
ATOM 623 N N . LYS A 1 86 ? -27.277 -15.460 28.145 1.00 45.71 86 LYS A N 1
ATOM 624 C CA . LYS A 1 86 ? -27.721 -15.742 26.801 1.00 45.24 86 LYS A CA 1
ATOM 625 C C . LYS A 1 86 ? -27.797 -14.430 26.031 1.00 47.12 86 LYS A C 1
ATOM 626 O O . LYS A 1 86 ? -28.135 -13.388 26.604 1.00 48.46 86 LYS A O 1
ATOM 632 N N . ALA A 1 87 ? -27.431 -14.477 24.751 1.00 43.51 87 ALA A N 1
ATOM 633 C CA . ALA A 1 87 ? -27.577 -13.331 23.857 1.00 39.98 87 ALA A CA 1
ATOM 634 C C . ALA A 1 87 ? -28.385 -13.756 22.647 1.00 41.06 87 ALA A C 1
ATOM 635 O O . ALA A 1 87 ? -28.424 -14.930 22.293 1.00 40.67 87 ALA A O 1
ATOM 637 N N . THR A 1 88 ? -29.053 -12.803 22.022 1.00 42.24 88 THR A N 1
ATOM 638 C CA . THR A 1 88 ? -29.871 -13.107 20.877 1.00 43.37 88 THR A CA 1
ATOM 639 C C . THR A 1 88 ? -29.223 -12.428 19.673 1.00 43.73 88 THR A C 1
ATOM 640 O O . THR A 1 88 ? -29.011 -11.215 19.676 1.00 44.24 88 THR A O 1
ATOM 644 N N . VAL A 1 89 ? -28.868 -13.224 18.670 1.00 42.48 89 VAL A N 1
ATOM 645 C CA . VAL A 1 89 ? -28.371 -12.689 17.407 1.00 41.58 89 VAL A CA 1
ATOM 646 C C . VAL A 1 89 ? -29.482 -12.826 16.357 1.00 40.82 89 VAL A C 1
ATOM 647 O O . VAL A 1 89 ? -30.106 -13.882 16.231 1.00 41.05 89 VAL A O 1
ATOM 651 N N . THR A 1 90 ? -29.736 -11.752 15.620 1.00 41.76 90 THR A N 1
ATOM 652 C CA . THR A 1 90 ? -30.756 -11.768 14.566 1.00 42.82 90 THR A CA 1
ATOM 653 C C . THR A 1 90 ? -30.090 -12.055 13.215 1.00 39.83 90 THR A C 1
ATOM 654 O O . THR A 1 90 ? -29.422 -11.192 12.656 1.00 37.64 90 THR A O 1
ATOM 658 N N . LEU A 1 91 ? -30.251 -13.279 12.715 1.00 39.87 91 LEU A N 1
ATOM 659 C CA . LEU A 1 91 ? -29.685 -13.658 11.419 1.00 40.31 91 LEU A CA 1
ATOM 660 C C . LEU A 1 91 ? -30.523 -13.104 10.270 1.00 45.56 91 LEU A C 1
ATOM 661 O O . LEU A 1 91 ? -31.727 -12.858 10.431 1.00 45.04 91 LEU A O 1
ATOM 666 N N . GLU A 1 92 ? -29.884 -12.898 9.120 1.00 45.93 92 GLU A N 1
ATOM 667 C CA . GLU A 1 92 ? -30.599 -12.545 7.895 1.00 47.49 92 GLU A CA 1
ATOM 668 C C . GLU A 1 92 ? -30.501 -13.676 6.873 1.00 45.93 92 GLU A C 1
ATOM 669 O O . GLU A 1 92 ? -29.415 -13.986 6.372 1.00 45.44 92 GLU A O 1
ATOM 675 N N . ASP A 1 93 ? -31.643 -14.301 6.596 1.00 45.96 93 ASP A N 1
ATOM 676 C CA . ASP A 1 93 ? -31.770 -15.332 5.565 1.00 46.02 93 ASP A CA 1
ATOM 677 C C . ASP A 1 93 ? -32.276 -14.731 4.246 1.00 47.22 93 ASP A C 1
ATOM 678 O O . ASP A 1 93 ? -33.246 -13.966 4.245 1.00 48.02 93 ASP A O 1
ATOM 683 N N . HIS A 1 94 ? -31.623 -15.065 3.130 1.00 45.48 94 HIS A N 1
ATOM 684 C CA . HIS A 1 94 ? -32.171 -14.732 1.810 1.00 42.44 94 HIS A CA 1
ATOM 685 C C . HIS A 1 94 ? -33.245 -15.716 1.450 1.00 42.69 94 HIS A C 1
ATOM 686 O O .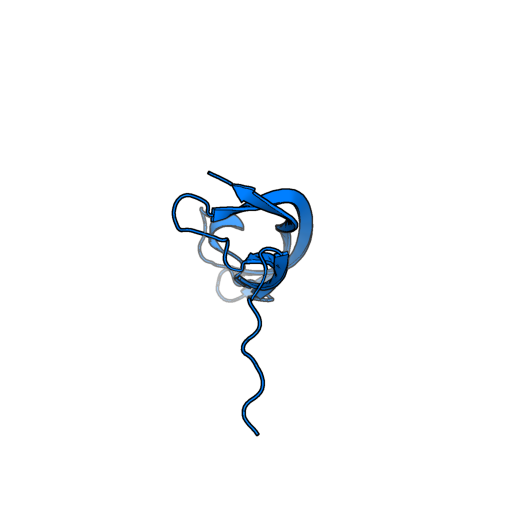 HIS A 1 94 ? -33.056 -16.929 1.564 1.00 41.62 94 HIS A O 1
ATOM 693 N N . LEU A 1 95 ? -34.398 -15.204 1.025 1.00 45.98 95 LEU A N 1
ATOM 694 C CA . LEU A 1 95 ? -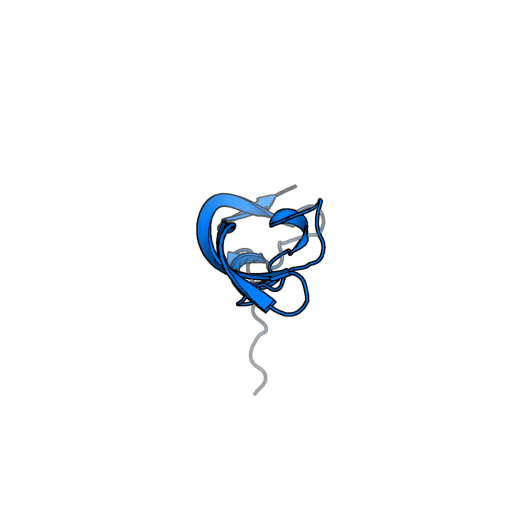35.534 -16.071 0.664 1.00 45.86 95 LEU A CA 1
ATOM 695 C C . LEU A 1 95 ? -35.729 -16.234 -0.844 1.00 43.99 95 LEU A C 1
ATOM 696 O O . LEU A 1 95 ? -36.208 -17.272 -1.314 1.00 43.73 95 LEU A O 1
ATOM 701 N N . ALA A 1 96 ? -35.376 -15.196 -1.593 1.00 43.56 96 ALA A N 1
ATOM 702 C CA . ALA A 1 96 ? -35.430 -15.242 -3.054 1.00 45.64 96 ALA A CA 1
ATOM 703 C C . ALA A 1 96 ? -34.447 -14.250 -3.654 1.00 43.07 96 ALA A C 1
ATOM 704 O O . ALA A 1 96 ? -34.059 -13.266 -3.006 1.00 42.05 96 ALA A O 1
ATOM 706 N N . CYS A 1 97 ? -34.073 -14.516 -4.902 1.00 41.49 97 CYS A N 1
ATOM 707 C CA . CYS A 1 97 ? -33.045 -13.760 -5.607 1.00 42.12 97 CYS A CA 1
ATOM 708 C C . CYS A 1 97 ? -33.489 -13.464 -7.025 1.00 42.08 97 CYS A C 1
ATOM 709 O O . CYS A 1 97 ? -34.364 -14.146 -7.572 1.00 40.90 97 CYS A O 1
ATOM 712 N N . LYS A 1 98 ? -32.887 -12.430 -7.603 1.00 42.93 98 LYS A N 1
ATOM 713 C CA . LYS A 1 98 ? -33.001 -12.155 -9.023 1.00 44.28 98 LYS A CA 1
ATOM 714 C C . LYS A 1 98 ? -31.686 -11.578 -9.499 1.00 43.19 98 LYS A C 1
ATOM 715 O O . LYS A 1 98 ? -30.887 -11.092 -8.697 1.00 42.26 98 LYS A O 1
ATOM 721 N N . CYS A 1 99 ? -31.467 -11.645 -10.806 1.00 42.96 99 CYS A N 1
ATOM 722 C CA . CYS A 1 99 ? -30.389 -10.921 -11.448 1.00 42.64 99 CYS A CA 1
ATOM 723 C C . CYS A 1 99 ? -30.813 -9.467 -11.633 1.00 44.86 99 CYS A C 1
ATOM 724 O O . CYS A 1 99 ? -31.875 -9.185 -12.175 1.00 45.32 99 CYS A O 1
ATOM 727 N N . GLU A 1 100 ? -29.962 -8.556 -11.177 1.00 49.58 100 GLU A N 1
ATOM 728 C CA . GLU A 1 100 ? -30.322 -7.165 -10.963 1.00 56.69 100 GLU A CA 1
ATOM 729 C C . GLU A 1 100 ? -29.212 -6.285 -11.502 1.00 60.01 100 GLU A C 1
ATOM 730 O O . GLU A 1 100 ? -28.042 -6.634 -11.393 1.00 62.98 100 GLU A O 1
ATOM 736 N N . THR A 1 101 ? -29.575 -5.132 -12.053 1.00 63.84 101 THR A N 1
ATOM 737 C CA . THR A 1 101 ? -28.639 -4.312 -12.835 1.00 66.14 101 THR A CA 1
ATOM 738 C C . THR A 1 101 ? -27.836 -3.292 -12.016 1.00 64.45 101 THR A C 1
ATOM 739 O O . THR A 1 101 ? -27.885 -3.282 -10.783 1.00 63.58 101 THR A O 1
#

GO terms:
  GO:0005518 collagen binding (F, IDA)
  GO:0000139 Golgi membrane (C, TAS)
  GO:0005576 extracellular region (C, TAS)
  GO:0005788 endoplasmic reticulum lumen (C, TAS)
  GO:0005796 Golgi lumen (C, TAS)
  GO:0031093 platelet alpha granule lumen (C, TAS)
  GO:0042802 identical protein binding (F, IPI)
  GO:0005515 protein binding (F, IPI)
  GO:0001938 positive regulation of endothelial cell proliferation (P, IDA)
  GO:0002548 monocyte chemotaxis (P, IDA)
  GO:0005161 platelet-derived growth factor receptor binding (F, IDA)
  GO:0035655 interleukin-18-mediated signaling pathway (P, IDA)
  GO:0009986 cell surface (C, IDA)
  GO:0036120 cellular response to platelet-derived growth factor stimulus (P, IDA)
  GO:0043410 positive regulation of MAPK cascade (P, IDA)
  GO:0043536 positive regulation of blood vessel endothelial cell migration (P, IDA)
  GO:0009611 response to wounding (P, IDA)
  GO:0045892 negative regulation of DNA-templated transcription (P, IDA)
  GO:0010512 negative regulation of phosphatidylinositol biosynthetic process (P, IDA)
  GO:0010544 negative regulation of platelet activation (P, IDA)

Nearest PDB structures (foldseek):
  4qci-assembly1_D  TM=8.969E-01  e=8.100E-14  Homo sapiens
  3mjk-assembly3_X  TM=9.191E-01  e=2.938E-10  Homo sapiens
  3mjk-assembly1_A  TM=8.778E-01  e=5.316E-10  Homo sapiens
  3mjk-assembly3_Y  TM=9.245E-01  e=1.131E-09  Homo sapiens
  3mjk-assembly1_B  TM=9.021E-01  e=9.620E-10  Homo sapiens

B-factor: mean 45.39, std 11.28, range [26.39, 101.6]